Protein AF-R1H2W5-F1 (afdb_monomer_lite)

Sequence (170 aa):
MEVVPSLESYAGPNDKHTWLKWTMAALIAVLNGYAAVMMYASGEWVFALLDLLVVSVGLYVFMNKKTYAHRYIFPGVAGMVVFIIFPLAYTIGIAFTNYSGANLLSVEQARNYHLKKSYKVAGGEFDFTLLKGENNQYQLLLTQDGHHFVSPQLALMDNKARNLAVGQGT

pLDDT: mean 86.75, std 13.01, range [41.78, 98.12]

InterPro domains:
  IPR029345 Maltose transport system permease protein MalF, P2 domain [PF14785] (105-166)
  IPR035277 MalF, N-terminal [G3DSA:1.20.58.370] (12-100)
  IPR048464 MalF, N-terminal region, transmembrane helices [PF20872] (19-66)

Foldseek 3Di:
DDDDDDPVVVPPDPPPCVVVLVVVLVVLLVVLVVVLVVCVVVVNNLVSVLSNVLSVVVSVLVPDPVNVVVNVCSVVVNCCVVPPVSVVVVVVVCVPDPCDPVPPDDPVRVVVVVVPDDDDDVQNDWDWDWAQDPPQWIKIWTDTPRDIDIDDTDHDPPDPDDPDDDPDDD

Organism: NCBI:txid1268236

Secondary structure (DSSP, 8-state):
---PPPGGGG-----TTHHHHHHHHHHHHHHHHHHHHHHHHTT-HHHHHHHHHHHHHHHHHHH-STTTTHHHHHHHHHHHIIIIIHHHHHHHHHHTTT-STT--S-HHHHHHHHHT---PPTT---EEEEEE-STTEEEEEEEETTEEEEPPPEEPP-------------

Structure (mmCIF, N/CA/C/O backbone):
data_AF-R1H2W5-F1
#
_entry.id   AF-R1H2W5-F1
#
loop_
_atom_site.group_PDB
_atom_site.id
_atom_site.type_symbol
_atom_site.label_atom_id
_atom_site.label_alt_id
_atom_site.label_comp_id
_atom_site.label_asym_id
_atom_site.label_entity_id
_atom_site.label_seq_id
_atom_site.pdbx_PDB_ins_code
_atom_site.Cartn_x
_atom_site.Cartn_y
_atom_site.Cartn_z
_atom_site.occupancy
_atom_site.B_iso_or_equiv
_atom_site.auth_seq_id
_atom_site.auth_comp_id
_atom_site.auth_asym_id
_atom_site.auth_atom_id
_atom_site.pdbx_PDB_model_num
ATOM 1 N N . MET A 1 1 ? 50.864 -12.514 -48.528 1.00 49.59 1 MET A N 1
ATOM 2 C CA . MET A 1 1 ? 50.357 -13.386 -47.450 1.00 49.59 1 MET A CA 1
ATOM 3 C C . MET A 1 1 ? 49.231 -12.631 -46.778 1.00 49.59 1 MET A C 1
ATOM 5 O O . MET A 1 1 ? 49.491 -11.602 -46.172 1.00 49.59 1 MET A O 1
ATOM 9 N N . GLU A 1 2 ? 47.993 -13.055 -47.006 1.00 58.88 2 GLU A N 1
ATOM 10 C CA . GLU A 1 2 ? 46.810 -12.472 -46.373 1.00 58.88 2 GLU A CA 1
ATOM 11 C C . GLU A 1 2 ? 46.756 -12.983 -44.930 1.00 58.88 2 GLU A C 1
ATOM 13 O O . GLU A 1 2 ? 46.740 -14.190 -44.689 1.00 58.88 2 GLU A O 1
ATOM 18 N N . VAL A 1 3 ? 46.863 -12.068 -43.969 1.00 68.75 3 VAL A N 1
ATOM 19 C CA . VAL A 1 3 ? 46.863 -12.403 -42.544 1.00 68.75 3 VAL A CA 1
ATOM 20 C C . VAL A 1 3 ? 45.418 -12.677 -42.148 1.00 68.75 3 VAL A C 1
ATOM 22 O O . VAL A 1 3 ? 44.639 -11.748 -41.956 1.00 68.75 3 VAL A O 1
ATOM 25 N N . VAL A 1 4 ? 45.050 -13.955 -42.070 1.00 68.44 4 VAL A N 1
ATOM 26 C CA . VAL A 1 4 ? 43.732 -14.384 -41.591 1.00 68.44 4 VAL A CA 1
ATOM 27 C C . VAL A 1 4 ? 43.654 -14.093 -40.085 1.00 68.44 4 VAL A C 1
ATOM 29 O O . VAL A 1 4 ? 44.465 -14.642 -39.334 1.00 68.44 4 VAL A O 1
ATOM 32 N N . PRO A 1 5 ? 42.734 -13.234 -39.610 1.00 67.06 5 PRO A N 1
ATOM 33 C CA . PRO A 1 5 ? 42.610 -12.948 -38.185 1.00 67.06 5 PRO A CA 1
ATOM 34 C C . PRO A 1 5 ? 42.148 -14.200 -37.424 1.00 67.06 5 PRO A C 1
ATOM 36 O O . PRO A 1 5 ? 41.210 -14.886 -37.833 1.00 67.06 5 PRO A O 1
ATOM 39 N N . SER A 1 6 ? 42.829 -14.511 -36.317 1.00 70.25 6 SER A N 1
ATOM 40 C CA . SER A 1 6 ? 42.514 -15.651 -35.455 1.00 70.25 6 SER A CA 1
ATOM 41 C C . SER A 1 6 ? 41.145 -15.476 -34.786 1.00 70.25 6 SER A C 1
ATOM 43 O O . SER A 1 6 ? 40.730 -14.368 -34.442 1.00 70.25 6 SER A O 1
ATOM 45 N N . LEU A 1 7 ? 40.440 -16.594 -34.577 1.00 62.75 7 LEU A N 1
ATOM 46 C CA . LEU A 1 7 ? 39.078 -16.643 -34.022 1.00 62.75 7 LEU A CA 1
ATOM 47 C C . LEU A 1 7 ? 38.944 -15.977 -32.638 1.00 62.75 7 LEU A C 1
ATOM 49 O O . LEU A 1 7 ? 37.849 -15.577 -32.247 1.00 62.75 7 LEU A O 1
ATOM 53 N N . GLU A 1 8 ? 40.055 -15.801 -31.922 1.00 59.25 8 GLU A N 1
ATOM 54 C CA . GLU A 1 8 ? 40.115 -15.083 -30.645 1.00 59.25 8 GLU A CA 1
ATOM 55 C C . GLU A 1 8 ? 39.789 -13.590 -30.784 1.00 59.25 8 GLU A C 1
ATOM 57 O O . GLU A 1 8 ? 39.253 -12.993 -29.852 1.00 59.25 8 GLU A O 1
ATOM 62 N N . SER A 1 9 ? 40.010 -12.993 -31.961 1.00 55.69 9 SER A N 1
ATOM 63 C CA . SER A 1 9 ? 39.659 -11.593 -32.228 1.00 55.69 9 SER A CA 1
ATOM 64 C C . SER A 1 9 ? 38.143 -11.339 -32.234 1.00 55.69 9 SER A C 1
ATOM 66 O O . SER A 1 9 ? 37.725 -10.182 -32.169 1.00 55.69 9 SER A O 1
ATOM 68 N N . TYR A 1 10 ? 37.316 -12.390 -32.305 1.00 58.22 10 TYR A N 1
ATOM 69 C CA . TYR A 1 10 ? 35.851 -12.302 -32.253 1.00 58.22 10 TYR A CA 1
ATOM 70 C C . TYR A 1 10 ? 35.275 -12.540 -30.850 1.00 58.22 10 TYR A C 1
ATOM 72 O O . TYR A 1 10 ? 34.057 -12.447 -30.665 1.00 58.22 10 TYR A O 1
ATOM 80 N N . ALA A 1 11 ? 36.113 -12.832 -29.850 1.00 59.25 11 ALA A N 1
ATOM 81 C CA . ALA A 1 11 ? 35.672 -12.925 -28.466 1.00 59.25 11 ALA A CA 1
ATOM 82 C C . ALA A 1 11 ? 35.354 -11.513 -27.948 1.00 59.25 11 ALA A C 1
ATOM 84 O O . ALA A 1 11 ? 36.223 -10.783 -27.472 1.00 59.25 11 ALA A O 1
ATOM 85 N N . GLY A 1 12 ? 34.087 -11.110 -28.093 1.00 61.34 12 GLY A N 1
ATOM 86 C CA . GLY A 1 12 ? 33.574 -9.852 -27.559 1.00 61.34 12 GLY A CA 1
ATOM 87 C C . GLY A 1 12 ? 33.921 -9.691 -26.070 1.00 61.34 12 GLY A C 1
ATOM 88 O O . GLY A 1 12 ? 34.024 -10.688 -25.351 1.00 61.34 12 GLY A O 1
ATOM 89 N N . PRO A 1 13 ? 34.120 -8.449 -25.596 1.00 62.19 13 PRO A N 1
ATOM 90 C CA . PRO A 1 13 ? 34.712 -8.172 -24.293 1.00 62.19 13 PRO A CA 1
ATOM 91 C C . PRO A 1 13 ? 33.984 -8.917 -23.169 1.00 62.19 13 PRO A C 1
ATOM 93 O O . PRO A 1 13 ? 32.763 -8.827 -23.026 1.00 62.19 13 PRO A O 1
ATOM 96 N N . ASN A 1 14 ? 34.754 -9.658 -22.368 1.00 61.59 14 ASN A N 1
ATOM 97 C CA . ASN A 1 14 ? 34.259 -10.369 -21.196 1.00 61.59 14 ASN A CA 1
ATOM 98 C C . ASN A 1 14 ? 33.865 -9.332 -20.130 1.00 61.59 14 ASN A C 1
ATOM 100 O O . ASN A 1 14 ? 34.707 -8.799 -19.403 1.00 61.59 14 ASN A O 1
ATOM 104 N N . ASP A 1 15 ? 32.582 -8.974 -20.125 1.00 65.69 15 ASP A N 1
ATOM 105 C CA . ASP A 1 15 ? 32.025 -7.834 -19.402 1.00 65.69 15 ASP A CA 1
ATOM 106 C C . ASP A 1 15 ? 31.946 -8.167 -17.898 1.00 65.69 15 ASP A C 1
ATOM 108 O O . ASP A 1 15 ? 30.901 -8.569 -17.372 1.00 65.69 15 ASP A O 1
ATOM 112 N N . LYS A 1 16 ? 33.085 -8.035 -17.196 1.00 66.38 16 LYS A N 1
ATOM 113 C CA . LYS A 1 16 ? 33.279 -8.364 -15.765 1.00 66.38 16 LYS A CA 1
ATOM 114 C C . LYS A 1 16 ? 32.245 -7.715 -14.835 1.00 66.38 16 LYS A C 1
ATOM 116 O O . LYS A 1 16 ? 32.046 -8.182 -13.721 1.00 66.38 16 LYS A O 1
ATOM 121 N N . HIS A 1 17 ? 31.544 -6.677 -15.285 1.00 77.69 17 HIS A N 1
ATOM 122 C CA . HIS A 1 17 ? 30.504 -5.972 -14.529 1.00 77.69 17 HIS A CA 1
ATOM 123 C C . HIS A 1 17 ? 29.106 -6.598 -14.637 1.00 77.69 17 HIS A C 1
ATOM 125 O O . HIS A 1 17 ? 28.155 -6.084 -14.048 1.00 77.69 17 HIS A O 1
ATOM 131 N N . THR A 1 18 ? 28.949 -7.704 -15.366 1.00 82.94 18 THR A N 1
ATOM 132 C CA . THR A 1 18 ? 27.653 -8.387 -15.503 1.00 82.94 18 THR A CA 1
ATOM 133 C C . THR A 1 18 ? 27.133 -8.893 -14.157 1.00 82.94 18 THR A C 1
ATOM 135 O O . THR A 1 18 ? 25.945 -8.749 -13.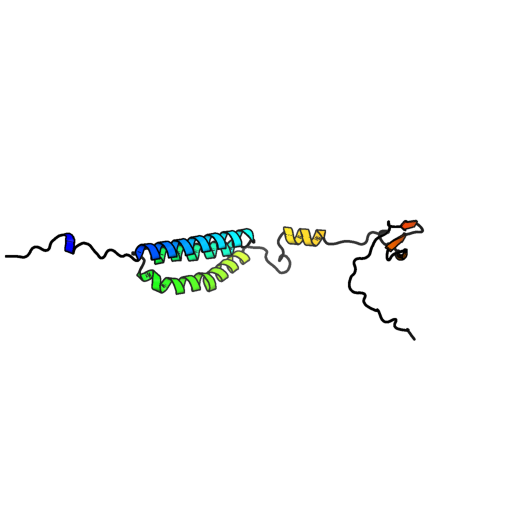885 1.00 82.94 18 THR A O 1
ATOM 138 N N . TRP A 1 19 ? 28.012 -9.381 -13.273 1.00 87.94 19 TRP A N 1
ATOM 139 C CA . TRP A 1 19 ? 27.615 -9.809 -11.926 1.00 87.94 19 TRP A CA 1
ATOM 140 C C . TRP A 1 19 ? 27.006 -8.649 -11.121 1.00 87.94 19 TRP A C 1
ATOM 142 O O . TRP A 1 19 ? 25.967 -8.823 -10.500 1.00 87.94 19 TRP A O 1
ATOM 152 N N . LEU A 1 20 ? 27.587 -7.444 -11.208 1.00 91.12 20 LEU A N 1
ATOM 153 C CA . LEU A 1 20 ? 27.101 -6.261 -10.497 1.00 91.12 20 LEU A CA 1
ATOM 154 C C . LEU A 1 20 ? 25.701 -5.856 -10.974 1.00 91.12 20 LEU A C 1
ATOM 156 O O . LEU A 1 20 ? 24.853 -5.514 -10.155 1.00 91.12 20 LEU A O 1
ATOM 160 N N . LYS A 1 21 ? 25.443 -5.942 -12.288 1.00 88.44 21 LYS A N 1
ATOM 161 C CA . LYS A 1 21 ? 24.116 -5.680 -12.875 1.00 88.44 21 LYS A CA 1
ATOM 162 C C . LYS A 1 21 ? 23.063 -6.636 -12.298 1.00 88.44 21 LYS A C 1
ATOM 164 O O . LYS A 1 21 ? 22.004 -6.183 -11.874 1.00 88.44 21 LYS A O 1
ATOM 169 N N . TRP A 1 22 ? 23.372 -7.934 -12.233 1.00 92.12 22 TRP A N 1
ATOM 170 C CA . TRP A 1 22 ? 22.465 -8.948 -11.683 1.00 92.12 22 TRP A CA 1
ATOM 171 C C . TRP A 1 22 ? 22.280 -8.825 -10.171 1.00 92.12 22 TRP A C 1
ATOM 173 O O . TRP A 1 22 ? 21.150 -8.920 -9.704 1.00 92.12 22 TRP A O 1
ATOM 183 N N . THR A 1 23 ? 23.344 -8.546 -9.415 1.00 94.25 23 THR A N 1
ATOM 184 C CA . THR A 1 23 ? 23.255 -8.298 -7.968 1.00 94.25 23 THR A CA 1
ATOM 185 C C . THR A 1 23 ? 22.379 -7.084 -7.673 1.00 94.25 23 THR A C 1
ATOM 187 O O . THR A 1 23 ? 21.515 -7.150 -6.803 1.00 94.25 23 THR A O 1
ATOM 190 N N . MET A 1 24 ? 22.545 -5.992 -8.426 1.00 94.62 24 MET A N 1
ATOM 191 C CA . MET A 1 24 ? 21.713 -4.796 -8.284 1.00 94.62 24 MET A CA 1
ATOM 192 C C . MET A 1 24 ? 20.243 -5.096 -8.605 1.00 94.62 24 MET A C 1
ATOM 194 O O . MET A 1 24 ? 19.356 -4.717 -7.847 1.00 94.62 24 MET A O 1
ATOM 198 N N . ALA A 1 25 ? 19.976 -5.814 -9.700 1.00 94.75 25 ALA A N 1
ATOM 199 C CA . ALA A 1 25 ? 18.618 -6.201 -10.076 1.00 94.75 25 ALA A CA 1
ATOM 200 C C . ALA A 1 25 ? 17.965 -7.117 -9.028 1.00 94.75 25 ALA A C 1
ATOM 202 O O . ALA A 1 25 ? 16.808 -6.906 -8.673 1.00 94.75 25 ALA A O 1
ATOM 203 N N . ALA A 1 26 ? 18.711 -8.090 -8.496 1.00 96.00 26 ALA A N 1
ATOM 204 C CA . ALA A 1 26 ? 18.243 -8.977 -7.437 1.00 96.00 26 ALA A CA 1
ATOM 205 C C . ALA A 1 26 ? 17.935 -8.204 -6.149 1.00 96.00 26 ALA A C 1
ATOM 207 O O . ALA A 1 26 ? 16.888 -8.423 -5.546 1.00 96.00 26 ALA A O 1
ATOM 208 N N . LEU A 1 27 ? 18.798 -7.259 -5.759 1.00 97.56 27 LEU A N 1
ATOM 209 C CA . LEU A 1 27 ? 18.565 -6.403 -4.598 1.00 97.56 27 LEU A CA 1
ATOM 210 C C . LEU A 1 27 ? 17.281 -5.579 -4.762 1.00 97.56 27 LEU A C 1
ATOM 212 O O . LEU A 1 27 ? 16.447 -5.572 -3.862 1.00 97.56 27 LEU A O 1
ATOM 216 N N . ILE A 1 28 ? 17.093 -4.936 -5.919 1.00 97.31 28 ILE A N 1
ATOM 217 C CA . ILE A 1 28 ? 15.877 -4.165 -6.218 1.00 97.31 28 ILE A CA 1
ATOM 218 C C . ILE A 1 28 ? 14.640 -5.069 -6.170 1.00 97.31 28 ILE A C 1
ATOM 220 O O . ILE A 1 28 ? 13.645 -4.695 -5.556 1.00 97.31 28 ILE A O 1
ATOM 224 N N . ALA A 1 29 ? 14.701 -6.262 -6.765 1.00 97.19 29 ALA A N 1
ATOM 225 C CA . ALA A 1 29 ? 13.586 -7.206 -6.768 1.00 97.19 29 ALA A CA 1
ATOM 226 C C . ALA A 1 29 ? 13.223 -7.692 -5.356 1.00 97.19 29 ALA A C 1
ATOM 228 O O . ALA A 1 29 ? 12.044 -7.760 -5.019 1.00 97.19 29 ALA A O 1
ATOM 229 N N . VAL A 1 30 ? 14.217 -7.994 -4.514 1.00 98.12 30 VAL A N 1
ATOM 230 C CA . VAL A 1 30 ? 13.993 -8.419 -3.123 1.00 98.12 30 VAL A CA 1
ATOM 231 C C . VAL A 1 30 ? 13.397 -7.284 -2.296 1.00 98.12 30 VAL A C 1
ATOM 233 O O . VAL A 1 30 ? 12.418 -7.503 -1.585 1.00 98.12 30 VAL A O 1
ATOM 236 N N . LEU A 1 31 ? 13.948 -6.072 -2.405 1.00 97.94 31 LEU A N 1
ATOM 237 C CA . LEU A 1 31 ? 13.428 -4.904 -1.690 1.00 97.94 31 LEU A CA 1
ATOM 238 C C . LEU A 1 31 ? 11.999 -4.573 -2.126 1.00 97.94 31 LEU A C 1
ATOM 240 O O . LEU A 1 31 ? 11.147 -4.329 -1.276 1.00 97.94 31 LEU A O 1
ATOM 244 N N . ASN A 1 32 ? 11.726 -4.614 -3.431 1.00 97.88 32 ASN A N 1
ATOM 245 C CA . ASN A 1 32 ? 10.393 -4.379 -3.967 1.00 97.88 32 ASN A CA 1
ATOM 246 C C . ASN A 1 32 ? 9.402 -5.470 -3.544 1.00 97.88 32 ASN A C 1
ATOM 248 O O . ASN A 1 32 ? 8.315 -5.155 -3.075 1.00 97.88 32 ASN A O 1
ATOM 252 N N . GLY A 1 33 ? 9.792 -6.744 -3.617 1.00 97.50 33 GLY A N 1
ATOM 253 C CA . GLY A 1 33 ? 8.958 -7.852 -3.155 1.00 97.50 33 GLY A CA 1
ATOM 254 C C . GLY A 1 33 ? 8.635 -7.752 -1.662 1.00 97.50 33 GLY A C 1
ATOM 255 O O . GLY A 1 33 ? 7.487 -7.939 -1.267 1.00 97.50 33 GLY A O 1
ATOM 256 N N . TYR A 1 34 ? 9.619 -7.392 -0.834 1.00 98.06 34 TYR A N 1
ATOM 257 C CA . TYR A 1 34 ? 9.401 -7.146 0.592 1.00 98.06 34 TYR A CA 1
ATOM 258 C C . TYR A 1 34 ? 8.443 -5.969 0.833 1.00 98.06 34 TYR A C 1
ATOM 260 O O . TYR A 1 34 ? 7.502 -6.100 1.618 1.00 98.06 34 TYR A O 1
ATOM 268 N N . ALA A 1 35 ? 8.643 -4.847 0.134 1.00 97.38 35 ALA A N 1
ATOM 269 C CA . ALA A 1 35 ? 7.758 -3.688 0.218 1.00 97.38 35 ALA A CA 1
ATOM 270 C C . ALA A 1 35 ? 6.321 -4.049 -0.193 1.00 97.38 35 ALA A C 1
ATOM 272 O O . ALA A 1 35 ? 5.389 -3.774 0.559 1.00 97.38 35 ALA A O 1
ATOM 273 N N . ALA A 1 36 ? 6.139 -4.757 -1.310 1.00 97.12 36 ALA A N 1
ATOM 274 C CA . ALA A 1 36 ? 4.832 -5.201 -1.786 1.00 97.12 36 ALA A CA 1
ATOM 275 C C . ALA A 1 36 ? 4.115 -6.104 -0.764 1.00 97.12 36 ALA A C 1
ATOM 277 O O . ALA A 1 36 ? 2.920 -5.927 -0.517 1.00 97.12 36 ALA A O 1
ATOM 278 N N . VAL A 1 37 ? 4.836 -7.028 -0.114 1.00 97.19 37 VAL A N 1
ATOM 279 C CA . VAL A 1 37 ? 4.277 -7.869 0.961 1.00 97.19 37 VAL A CA 1
ATOM 280 C C . VAL A 1 37 ? 3.862 -7.026 2.168 1.00 97.19 37 VAL A C 1
ATOM 282 O O . VAL A 1 37 ? 2.774 -7.231 2.707 1.00 97.19 37 VAL A O 1
ATOM 285 N N . MET A 1 38 ? 4.683 -6.057 2.581 1.00 97.88 38 MET A N 1
ATOM 286 C CA . MET A 1 38 ? 4.360 -5.163 3.699 1.00 97.88 38 MET A CA 1
ATOM 287 C C . MET A 1 38 ? 3.139 -4.278 3.393 1.00 97.88 38 MET A C 1
ATOM 289 O O . MET A 1 38 ? 2.263 -4.121 4.247 1.00 97.88 38 MET A O 1
ATOM 293 N N . MET A 1 39 ? 3.036 -3.748 2.172 1.00 97.31 39 MET A N 1
ATOM 294 C CA . MET A 1 39 ? 1.884 -2.957 1.720 1.00 97.31 39 MET A CA 1
ATOM 295 C C . MET A 1 39 ? 0.608 -3.804 1.684 1.00 97.31 39 MET A C 1
ATOM 297 O O . MET A 1 39 ? -0.432 -3.383 2.193 1.00 97.31 39 MET A O 1
ATOM 301 N N . TYR A 1 40 ? 0.693 -5.033 1.164 1.00 96.81 40 TYR A N 1
ATOM 302 C CA . TYR A 1 40 ? -0.429 -5.970 1.170 1.00 96.81 40 TYR A CA 1
ATOM 303 C C . TYR A 1 40 ? -0.885 -6.311 2.596 1.00 96.81 40 TYR A C 1
ATOM 305 O O . TYR A 1 40 ? -2.079 -6.257 2.888 1.00 96.81 40 TYR A O 1
ATOM 313 N N . ALA A 1 41 ? 0.056 -6.582 3.507 1.00 96.12 41 ALA A N 1
ATOM 314 C CA . ALA A 1 41 ? -0.238 -6.865 4.913 1.00 96.12 41 ALA A CA 1
ATOM 315 C C . ALA A 1 41 ? -0.881 -5.675 5.648 1.00 96.12 41 ALA A C 1
ATOM 317 O O . ALA A 1 41 ? -1.657 -5.874 6.581 1.00 96.12 41 ALA A O 1
ATOM 318 N N . SER A 1 42 ? -0.593 -4.448 5.209 1.00 94.25 42 SER A N 1
ATOM 319 C CA . SER A 1 42 ? -1.187 -3.215 5.747 1.00 94.25 42 SER A CA 1
ATOM 320 C C . SER A 1 42 ? -2.595 -2.937 5.196 1.00 94.25 42 SER A C 1
ATOM 322 O O . SER A 1 42 ? -3.257 -2.004 5.643 1.00 94.25 42 SER A O 1
ATOM 324 N N . GLY A 1 43 ? -3.074 -3.746 4.241 1.00 92.38 43 GLY A N 1
ATOM 325 C CA . GLY A 1 43 ? -4.376 -3.599 3.583 1.00 92.38 43 GLY A CA 1
ATOM 326 C C . GLY A 1 43 ? -4.359 -2.718 2.327 1.00 92.38 43 GLY A C 1
ATOM 327 O O . GLY A 1 43 ? -5.388 -2.577 1.664 1.00 92.38 43 GLY A O 1
ATOM 328 N N . GLU A 1 44 ? -3.204 -2.175 1.939 1.00 94.25 44 GLU A N 1
ATOM 329 C CA . GLU A 1 44 ? -3.035 -1.281 0.784 1.00 94.25 44 GLU A CA 1
ATOM 330 C C . GLU A 1 44 ? -2.756 -2.056 -0.518 1.00 94.25 44 GLU A C 1
ATOM 332 O O . GLU A 1 44 ? -1.801 -1.790 -1.251 1.00 94.25 44 GLU A O 1
ATOM 337 N N . TRP A 1 45 ? -3.601 -3.041 -0.833 1.00 94.12 45 TRP A N 1
ATOM 338 C CA . TRP A 1 45 ? -3.369 -3.971 -1.949 1.00 94.12 45 TRP A CA 1
ATOM 339 C C . TRP A 1 45 ? -3.295 -3.291 -3.328 1.00 94.12 45 TRP A C 1
ATOM 341 O O . TRP A 1 45 ? -2.564 -3.752 -4.203 1.00 94.12 45 TRP A O 1
ATOM 351 N N . VAL A 1 46 ? -4.019 -2.184 -3.523 1.00 94.38 46 VAL A N 1
ATOM 352 C CA . VAL A 1 46 ? -4.014 -1.414 -4.778 1.00 94.38 46 VAL A CA 1
ATOM 353 C C . VAL A 1 46 ? -2.641 -0.783 -5.025 1.00 94.38 46 VAL A C 1
ATOM 355 O O . VAL A 1 46 ? -2.096 -0.893 -6.122 1.00 94.38 46 VAL A O 1
ATOM 358 N N . PHE A 1 47 ? -2.063 -0.155 -3.998 1.00 94.88 47 PHE A N 1
ATOM 359 C CA . PHE A 1 47 ? -0.735 0.448 -4.088 1.00 94.88 47 PHE A CA 1
ATOM 360 C C . PHE A 1 47 ? 0.358 -0.617 -4.188 1.00 94.88 47 PHE A C 1
ATOM 362 O O . PHE A 1 47 ? 1.283 -0.448 -4.978 1.00 94.88 47 PHE A O 1
ATOM 369 N N . ALA A 1 48 ? 0.210 -1.740 -3.474 1.00 96.88 48 ALA A N 1
ATOM 370 C CA . ALA A 1 48 ? 1.112 -2.884 -3.601 1.00 96.88 48 ALA A CA 1
ATOM 371 C C . ALA A 1 48 ? 1.169 -3.406 -5.049 1.00 96.88 48 ALA A C 1
ATOM 373 O O . ALA A 1 48 ? 2.246 -3.677 -5.575 1.00 96.88 48 ALA A O 1
ATOM 374 N N . LEU A 1 49 ? 0.015 -3.512 -5.718 1.00 96.62 49 LEU A N 1
ATOM 375 C CA . LEU A 1 49 ? -0.064 -3.974 -7.104 1.00 96.62 49 LEU A CA 1
ATOM 376 C C . LEU A 1 49 ? 0.520 -2.957 -8.094 1.00 96.62 49 LEU A C 1
ATOM 378 O O . LEU A 1 49 ? 1.207 -3.355 -9.035 1.00 96.62 49 LEU A O 1
ATOM 382 N N . LEU A 1 50 ? 0.271 -1.662 -7.884 1.00 97.06 50 LEU A N 1
ATOM 383 C CA . LEU A 1 50 ? 0.849 -0.593 -8.702 1.00 97.06 50 LEU A CA 1
ATOM 384 C C . LEU A 1 50 ? 2.381 -0.598 -8.626 1.00 97.06 50 LEU A C 1
ATOM 386 O O . LEU A 1 50 ? 3.043 -0.595 -9.664 1.00 97.06 50 LEU A O 1
ATOM 390 N N . ASP A 1 51 ? 2.929 -0.617 -7.411 1.00 97.19 51 ASP A N 1
ATOM 391 C CA . ASP A 1 51 ? 4.370 -0.631 -7.163 1.00 97.19 51 ASP A CA 1
ATOM 392 C C . ASP A 1 51 ? 5.028 -1.872 -7.783 1.00 97.19 51 ASP A C 1
ATOM 394 O O . ASP A 1 51 ? 5.951 -1.748 -8.595 1.00 97.19 51 ASP A O 1
ATOM 398 N N . LEU A 1 52 ? 4.470 -3.057 -7.508 1.00 97.38 52 LEU A N 1
ATOM 399 C CA . LEU A 1 52 ? 4.947 -4.318 -8.069 1.00 97.38 52 LEU A CA 1
ATOM 400 C C . LEU A 1 52 ? 4.956 -4.286 -9.602 1.00 97.38 52 LEU A C 1
ATOM 402 O O . LEU A 1 52 ? 5.931 -4.714 -10.223 1.00 97.38 52 LEU A O 1
ATOM 406 N N . LEU A 1 53 ? 3.895 -3.766 -10.228 1.00 97.50 53 LEU A N 1
ATOM 407 C CA . LEU A 1 53 ? 3.798 -3.644 -11.683 1.00 97.50 53 LEU A CA 1
ATOM 408 C C . LEU A 1 53 ? 4.873 -2.702 -12.229 1.00 97.50 53 LEU A C 1
ATOM 410 O O . LEU A 1 53 ? 5.619 -3.086 -13.134 1.00 97.50 53 LEU A O 1
ATOM 414 N N . VAL A 1 54 ? 4.970 -1.482 -11.695 1.00 97.62 54 VAL A N 1
ATOM 415 C CA . VAL A 1 54 ? 5.899 -0.459 -12.195 1.00 97.62 54 VAL A CA 1
ATOM 416 C C . VAL A 1 54 ? 7.342 -0.934 -12.055 1.00 97.62 54 VAL A C 1
ATOM 418 O O . VAL A 1 54 ? 8.106 -0.862 -13.023 1.00 97.62 54 VAL A O 1
ATOM 421 N N . VAL A 1 55 ? 7.718 -1.477 -10.897 1.00 97.38 55 VAL A N 1
ATOM 422 C CA . VAL A 1 55 ? 9.088 -1.943 -10.659 1.00 97.38 55 VAL A CA 1
ATOM 423 C C . VAL A 1 55 ? 9.404 -3.201 -11.465 1.00 97.38 55 VAL A C 1
ATOM 425 O O . VAL A 1 55 ? 10.494 -3.282 -12.034 1.00 97.38 55 VAL A O 1
ATOM 428 N N . SER A 1 56 ? 8.461 -4.135 -11.621 1.00 96.69 56 SER A N 1
ATOM 429 C CA . SER A 1 56 ? 8.661 -5.321 -12.470 1.00 96.69 56 SER A CA 1
ATOM 430 C C . SER A 1 56 ? 8.883 -4.946 -13.936 1.00 96.69 56 SER A C 1
ATOM 432 O O . SER A 1 56 ? 9.806 -5.456 -14.579 1.00 96.69 56 SER A O 1
ATOM 434 N N . VAL A 1 57 ? 8.089 -4.010 -14.468 1.00 96.50 57 VAL A N 1
ATOM 435 C CA . VAL A 1 57 ? 8.287 -3.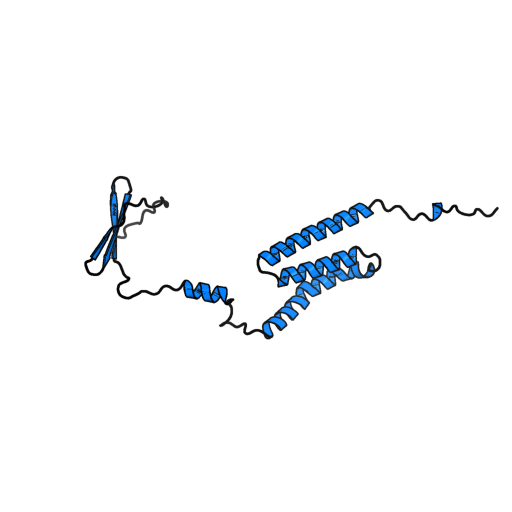483 -15.829 1.00 96.50 57 VAL A CA 1
ATOM 436 C C . VAL A 1 57 ? 9.621 -2.743 -15.927 1.00 96.50 57 VAL A C 1
ATOM 438 O O . VAL A 1 57 ? 10.340 -2.917 -16.912 1.00 96.50 57 VAL A O 1
ATOM 441 N N . GLY A 1 58 ? 9.998 -1.978 -14.900 1.00 95.88 58 GLY A N 1
ATOM 442 C CA . GLY A 1 58 ? 11.304 -1.327 -14.818 1.00 95.88 58 GLY A CA 1
ATOM 443 C C . GLY A 1 58 ? 12.450 -2.333 -14.907 1.00 95.88 58 GLY A C 1
ATOM 444 O O . GLY A 1 58 ? 13.283 -2.242 -15.810 1.00 95.88 58 GLY A O 1
ATOM 445 N N . LEU A 1 59 ? 12.463 -3.346 -14.040 1.00 95.69 59 LEU A N 1
ATOM 446 C CA . LEU A 1 59 ? 13.465 -4.414 -14.058 1.00 95.69 59 LEU A CA 1
ATOM 447 C C . LEU A 1 59 ? 13.545 -5.090 -15.431 1.00 95.69 59 LEU A C 1
ATOM 449 O O . LEU A 1 59 ? 14.646 -5.281 -15.953 1.00 95.69 59 LEU A O 1
ATOM 453 N N . TYR A 1 60 ? 12.404 -5.374 -16.061 1.00 94.44 60 TYR A N 1
ATOM 454 C CA . TYR A 1 60 ? 12.365 -5.929 -17.413 1.00 94.44 60 TYR A CA 1
ATOM 455 C C . TYR A 1 60 ? 13.004 -4.995 -18.457 1.00 94.44 60 TYR A C 1
ATOM 457 O O . TYR A 1 60 ? 13.875 -5.422 -19.223 1.00 94.44 60 TYR A O 1
ATOM 465 N N . VAL A 1 61 ? 12.628 -3.712 -18.471 1.00 94.19 61 VAL A N 1
ATOM 466 C CA . VAL A 1 61 ? 13.135 -2.707 -19.424 1.00 94.19 61 VAL A CA 1
ATOM 467 C C . VAL A 1 61 ? 14.640 -2.469 -19.257 1.00 94.19 61 VAL A C 1
ATOM 469 O O . VAL A 1 61 ? 15.364 -2.326 -20.254 1.00 94.19 61 VAL A O 1
ATOM 472 N N . PHE A 1 62 ? 15.130 -2.440 -18.019 1.00 91.31 62 PHE A N 1
ATOM 473 C CA . PHE A 1 62 ? 16.540 -2.194 -17.729 1.00 91.31 62 PHE A CA 1
ATOM 474 C C . PHE A 1 62 ? 17.417 -3.439 -17.910 1.00 91.31 62 PHE A C 1
ATOM 476 O O . PHE A 1 62 ? 18.571 -3.288 -18.321 1.00 91.31 62 PHE A O 1
ATOM 483 N N . MET A 1 63 ? 16.908 -4.655 -17.678 1.00 90.31 63 MET A N 1
ATOM 484 C CA . MET A 1 63 ? 17.695 -5.885 -17.865 1.00 90.31 63 MET A CA 1
ATOM 485 C C . MET A 1 63 ? 17.719 -6.378 -19.310 1.00 90.31 63 MET A C 1
ATOM 487 O O . MET A 1 63 ? 18.738 -6.906 -19.765 1.00 90.31 63 MET A O 1
ATOM 491 N N . ASN A 1 64 ? 16.644 -6.179 -20.072 1.00 88.50 64 ASN A N 1
ATOM 492 C CA . ASN A 1 64 ? 16.605 -6.636 -21.453 1.00 88.50 64 ASN A CA 1
ATOM 493 C C . ASN A 1 64 ? 17.428 -5.705 -22.370 1.00 88.50 64 ASN A C 1
ATOM 495 O O . ASN A 1 64 ? 17.350 -4.476 -22.304 1.00 88.50 64 ASN A O 1
ATOM 499 N N . LYS A 1 65 ? 18.253 -6.294 -23.246 1.00 84.06 65 LYS A N 1
ATOM 500 C CA . LYS A 1 65 ? 19.056 -5.549 -24.235 1.00 84.06 65 LYS A CA 1
ATOM 501 C C . LYS A 1 65 ? 18.186 -4.986 -25.365 1.00 84.06 65 LYS A C 1
ATOM 503 O O . LYS A 1 65 ? 18.505 -3.935 -25.909 1.00 84.06 65 LYS A O 1
ATOM 508 N N . LYS A 1 66 ? 17.068 -5.653 -25.690 1.00 86.50 66 LYS A N 1
ATOM 509 C CA . LYS A 1 66 ? 16.147 -5.252 -26.772 1.00 86.50 66 LYS A CA 1
ATOM 510 C C . LYS A 1 66 ? 15.348 -3.983 -26.448 1.00 86.50 66 LYS A C 1
ATOM 512 O O . LYS A 1 66 ? 14.840 -3.328 -27.348 1.00 86.50 66 LYS A O 1
ATOM 517 N N . THR A 1 67 ? 15.254 -3.614 -25.173 1.00 88.25 67 THR A N 1
ATOM 518 C CA . THR A 1 67 ? 14.472 -2.471 -24.678 1.00 88.25 67 THR A CA 1
ATOM 519 C C . THR A 1 67 ? 15.335 -1.239 -24.405 1.00 88.25 67 THR A C 1
ATOM 521 O O . THR A 1 67 ? 14.928 -0.369 -23.644 1.00 88.25 67 THR A O 1
ATOM 524 N N . TYR A 1 68 ? 16.516 -1.117 -25.024 1.00 86.44 68 TYR A N 1
ATOM 525 C CA . TYR A 1 68 ? 17.447 -0.018 -24.734 1.00 86.44 68 TYR A CA 1
ATOM 526 C C . TYR A 1 68 ? 16.820 1.375 -24.922 1.00 86.44 68 TYR A C 1
ATOM 528 O O . TYR A 1 68 ? 16.934 2.217 -24.037 1.00 86.44 68 TYR A O 1
ATOM 536 N N . ALA A 1 69 ? 16.070 1.588 -26.010 1.00 89.50 69 ALA A N 1
ATOM 537 C CA . ALA A 1 69 ? 15.335 2.837 -26.237 1.00 89.50 69 ALA A CA 1
ATOM 538 C C . ALA A 1 69 ? 14.307 3.135 -25.126 1.00 89.50 69 ALA A C 1
ATOM 540 O O . ALA A 1 69 ? 14.127 4.284 -24.729 1.00 89.50 69 ALA A O 1
ATOM 541 N N . HIS A 1 70 ? 13.684 2.093 -24.563 1.00 91.88 70 HIS A N 1
ATOM 542 C CA . HIS A 1 70 ? 12.655 2.240 -23.536 1.00 91.88 70 HIS A CA 1
ATOM 543 C C . HIS A 1 70 ? 13.218 2.742 -22.197 1.00 91.88 70 HIS A C 1
ATOM 545 O O . HIS A 1 70 ? 12.482 3.325 -21.409 1.00 91.88 70 HIS A O 1
ATOM 551 N N . ARG A 1 71 ? 14.524 2.589 -21.942 1.00 93.50 71 ARG A N 1
ATOM 552 C CA . ARG A 1 71 ? 15.170 3.033 -20.691 1.00 93.50 71 ARG A CA 1
ATOM 553 C C . ARG A 1 71 ? 15.128 4.549 -20.496 1.00 93.50 71 ARG A C 1
ATOM 555 O O . ARG A 1 71 ? 15.123 5.006 -19.360 1.00 93.50 71 ARG A O 1
ATOM 562 N N . TYR A 1 72 ? 15.077 5.310 -21.590 1.00 93.94 72 TYR A N 1
ATOM 563 C CA . TYR A 1 72 ? 15.033 6.774 -21.553 1.00 93.94 72 TYR A CA 1
ATOM 564 C C . TYR A 1 72 ? 13.615 7.315 -21.360 1.00 93.94 72 TYR A C 1
ATOM 566 O O . TYR A 1 72 ? 13.435 8.343 -20.717 1.00 93.94 72 TYR A O 1
ATOM 574 N N . ILE A 1 73 ? 12.604 6.613 -21.879 1.00 94.81 73 ILE A N 1
ATOM 575 C CA . ILE A 1 73 ? 11.196 7.012 -21.731 1.00 94.81 73 ILE A CA 1
ATOM 576 C C . ILE A 1 73 ? 10.571 6.467 -20.445 1.00 94.81 73 ILE A C 1
ATOM 578 O O . ILE A 1 73 ? 9.644 7.074 -19.913 1.00 94.81 73 ILE A O 1
ATOM 582 N N . PHE A 1 74 ? 11.075 5.337 -19.932 1.00 96.06 74 PHE A N 1
ATOM 583 C CA . PHE A 1 74 ? 10.479 4.630 -18.802 1.00 96.06 74 PHE A CA 1
ATOM 584 C C . PHE A 1 74 ? 10.294 5.511 -17.560 1.00 96.06 74 PHE A C 1
ATOM 586 O O . PHE A 1 74 ? 9.186 5.497 -17.036 1.00 96.06 74 PHE A O 1
ATOM 593 N N . PRO A 1 75 ? 11.274 6.319 -17.103 1.00 95.00 75 PRO A N 1
ATOM 594 C CA . PRO A 1 75 ? 11.068 7.171 -15.931 1.00 95.00 75 PRO A CA 1
ATOM 595 C C . PRO A 1 75 ? 9.892 8.146 -16.098 1.00 95.00 75 PRO A C 1
ATOM 597 O O . PRO A 1 75 ? 9.106 8.333 -15.172 1.00 95.00 75 PRO A O 1
ATOM 600 N N . GLY A 1 76 ? 9.727 8.717 -17.297 1.00 96.81 76 GLY A N 1
ATOM 601 C CA . GLY A 1 76 ? 8.606 9.605 -17.609 1.00 96.81 76 GLY A CA 1
ATOM 602 C C . GLY A 1 76 ? 7.270 8.865 -17.632 1.00 96.81 76 GLY A C 1
ATOM 603 O O . GLY A 1 76 ? 6.308 9.309 -17.011 1.00 96.81 76 GLY A O 1
ATOM 604 N N . VAL A 1 77 ? 7.222 7.703 -18.289 1.00 96.69 77 VAL A N 1
ATOM 605 C CA . VAL A 1 77 ? 6.010 6.871 -18.357 1.00 96.69 77 VAL A CA 1
ATOM 606 C C . VAL A 1 77 ? 5.618 6.348 -16.975 1.00 96.69 77 VAL A C 1
ATOM 608 O O . VAL A 1 77 ? 4.447 6.411 -16.624 1.00 96.69 77 VAL A O 1
ATOM 611 N N . ALA A 1 78 ? 6.573 5.888 -16.165 1.00 97.25 78 ALA A N 1
ATOM 612 C CA . ALA A 1 78 ? 6.327 5.450 -14.794 1.00 97.25 78 ALA A CA 1
ATOM 613 C C . ALA A 1 78 ? 5.732 6.588 -13.952 1.00 97.25 78 ALA A C 1
ATOM 615 O O . ALA A 1 78 ? 4.723 6.386 -13.279 1.00 97.25 78 ALA A O 1
ATOM 616 N N . GLY A 1 79 ? 6.283 7.803 -14.061 1.00 97.44 79 GLY A N 1
ATOM 617 C CA . GLY A 1 79 ? 5.712 8.989 -13.422 1.00 97.44 79 GLY A CA 1
ATOM 618 C C . GLY A 1 79 ? 4.283 9.279 -13.890 1.00 97.44 79 GLY A C 1
ATOM 619 O O . GLY A 1 79 ? 3.396 9.485 -13.064 1.00 97.44 79 GLY A O 1
ATOM 620 N N . MET A 1 80 ? 4.021 9.231 -15.199 1.00 98.00 80 MET A N 1
ATOM 621 C CA . MET A 1 80 ? 2.665 9.407 -15.734 1.00 98.00 80 MET A CA 1
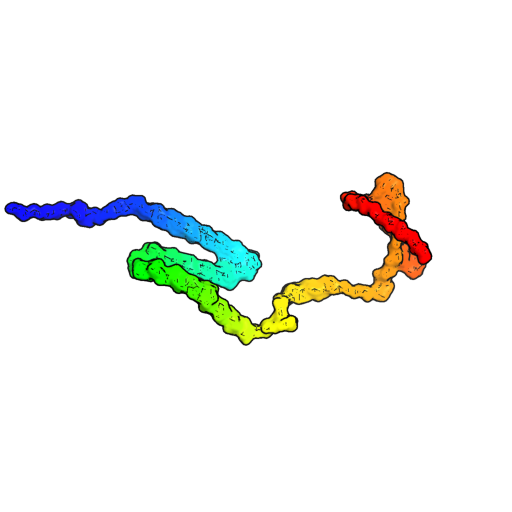ATOM 622 C C . MET A 1 80 ? 1.699 8.327 -15.231 1.00 98.00 80 MET A C 1
ATOM 624 O O . MET A 1 80 ? 0.565 8.640 -14.872 1.00 98.00 80 MET A O 1
ATOM 628 N N . VAL A 1 81 ? 2.135 7.068 -15.166 1.00 97.62 81 VAL A N 1
ATOM 629 C CA . VAL A 1 81 ? 1.317 5.965 -14.650 1.00 97.62 81 VAL A CA 1
ATOM 630 C C . VAL A 1 81 ? 0.950 6.210 -13.190 1.00 97.62 81 VAL A C 1
ATOM 632 O O . VAL A 1 81 ? -0.228 6.152 -12.855 1.00 97.62 81 VAL A O 1
ATOM 635 N N . VAL A 1 82 ? 1.926 6.542 -12.343 1.00 97.38 82 VAL A N 1
ATOM 636 C CA . VAL A 1 82 ? 1.724 6.711 -10.895 1.00 97.38 82 VAL A CA 1
ATOM 637 C C . VAL A 1 82 ? 0.926 7.972 -10.557 1.00 97.38 82 VAL A C 1
ATOM 639 O O . VAL A 1 82 ? 0.061 7.927 -9.687 1.00 97.38 82 VAL A O 1
ATOM 642 N N . PHE A 1 83 ? 1.182 9.093 -11.237 1.00 97.19 83 PHE A N 1
ATOM 643 C CA . PHE A 1 83 ? 0.621 10.392 -10.846 1.00 97.19 83 PHE A CA 1
ATOM 644 C C . PHE A 1 83 ? -0.569 10.860 -11.683 1.00 97.19 83 PHE A C 1
ATOM 646 O O . PHE A 1 83 ? -1.291 11.750 -11.243 1.00 97.19 83 PHE A O 1
ATOM 653 N N . ILE A 1 84 ? -0.792 10.296 -12.872 1.00 97.25 84 ILE A N 1
ATOM 654 C CA . ILE A 1 84 ? -1.882 10.727 -13.762 1.00 97.25 84 ILE A CA 1
ATOM 655 C C . ILE A 1 84 ? -2.848 9.574 -14.017 1.00 97.25 84 ILE A C 1
ATOM 657 O O . ILE A 1 84 ? -4.032 9.674 -13.694 1.00 97.25 84 ILE A O 1
ATOM 661 N N . ILE A 1 85 ? -2.352 8.469 -14.577 1.00 97.44 85 ILE A N 1
ATOM 662 C CA . ILE A 1 85 ? -3.212 7.359 -15.005 1.00 97.44 85 ILE A CA 1
ATOM 663 C C . ILE A 1 85 ? -3.825 6.663 -13.791 1.00 97.44 85 ILE A C 1
ATOM 665 O O . ILE A 1 85 ? -5.022 6.386 -13.790 1.00 97.44 85 ILE A O 1
ATOM 669 N N . PHE A 1 86 ? -3.033 6.414 -12.747 1.00 96.94 86 PHE A N 1
ATOM 670 C CA . PHE A 1 86 ? -3.502 5.737 -11.546 1.00 96.94 86 PHE A CA 1
ATOM 671 C C . PHE A 1 86 ? -4.606 6.523 -10.814 1.00 96.94 86 PHE A C 1
ATOM 673 O O . PHE A 1 86 ? -5.679 5.948 -10.625 1.00 96.94 86 PHE A O 1
ATOM 680 N N . PRO A 1 87 ? -4.448 7.822 -10.476 1.00 96.19 87 PRO A N 1
ATOM 681 C CA . PRO A 1 87 ? -5.528 8.588 -9.853 1.00 96.19 87 PRO A CA 1
ATOM 682 C C . PRO A 1 87 ? -6.789 8.669 -10.721 1.00 96.19 87 PRO A C 1
ATOM 684 O O . PRO A 1 87 ? -7.904 8.578 -10.202 1.00 96.19 87 PRO A O 1
ATOM 687 N N . LEU A 1 88 ? -6.632 8.787 -12.045 1.00 97.81 88 LEU A N 1
ATOM 688 C CA . LEU A 1 88 ? -7.760 8.810 -12.975 1.00 97.81 88 LEU A CA 1
ATOM 689 C C . LEU A 1 88 ? -8.526 7.478 -12.962 1.00 97.81 88 LEU A C 1
ATOM 691 O O . LEU A 1 88 ? -9.744 7.468 -12.788 1.00 97.81 88 LEU A O 1
ATOM 695 N N . ALA A 1 89 ? -7.820 6.354 -13.094 1.00 96.38 89 ALA A N 1
ATOM 696 C CA . ALA A 1 89 ? -8.417 5.021 -13.056 1.00 96.38 89 ALA A CA 1
ATOM 697 C C . ALA A 1 89 ? -9.065 4.722 -11.696 1.00 96.38 89 ALA A C 1
ATOM 699 O O . ALA A 1 89 ? -10.162 4.167 -11.644 1.00 96.38 89 ALA A O 1
ATOM 700 N N . TYR A 1 90 ? -8.427 5.139 -10.600 1.00 94.44 90 TYR A N 1
ATOM 701 C CA . TYR A 1 90 ? -8.974 5.000 -9.254 1.00 94.44 90 TYR A CA 1
ATOM 702 C C . TYR A 1 90 ? -10.270 5.801 -9.082 1.00 94.44 90 TYR A C 1
ATOM 704 O O . TYR A 1 90 ? -11.242 5.288 -8.533 1.00 94.44 90 TYR A O 1
ATOM 712 N N . THR A 1 91 ? -10.329 7.019 -9.628 1.00 95.19 91 THR A N 1
ATOM 713 C CA . THR A 1 91 ? -11.546 7.847 -9.627 1.00 95.19 91 THR A CA 1
ATOM 714 C C . THR A 1 91 ? -12.682 7.175 -10.395 1.00 95.19 91 THR A C 1
ATOM 716 O O . THR A 1 91 ? -13.810 7.122 -9.909 1.00 95.19 91 THR A O 1
ATOM 719 N N . ILE A 1 92 ? -12.383 6.610 -11.569 1.00 96.31 92 ILE A N 1
ATOM 720 C CA . ILE A 1 92 ? -13.353 5.828 -12.345 1.00 96.31 92 ILE A CA 1
ATOM 721 C C . ILE A 1 92 ? -13.828 4.615 -11.532 1.00 96.31 92 ILE A C 1
ATOM 723 O O . ILE A 1 92 ? -15.023 4.348 -11.484 1.00 96.31 92 ILE A O 1
ATOM 727 N N . GLY A 1 93 ? -12.919 3.915 -10.847 1.00 93.81 93 GLY A N 1
ATOM 728 C CA . GLY A 1 93 ? -13.258 2.805 -9.954 1.00 93.81 93 GLY A CA 1
ATOM 729 C C . GLY A 1 93 ? -14.211 3.221 -8.832 1.00 93.81 93 GLY A C 1
ATOM 730 O O . GLY A 1 93 ? -15.235 2.571 -8.632 1.00 93.81 93 GLY A O 1
ATOM 731 N N . ILE A 1 94 ? -13.928 4.340 -8.157 1.00 93.44 94 ILE A N 1
ATOM 732 C CA . ILE A 1 94 ? -14.809 4.912 -7.127 1.00 93.44 94 ILE A CA 1
ATOM 733 C C . ILE A 1 94 ? -16.187 5.252 -7.703 1.00 93.44 94 ILE A C 1
ATOM 735 O O . ILE A 1 94 ? -17.185 5.016 -7.025 1.00 93.44 94 ILE A O 1
ATOM 739 N N . ALA A 1 95 ? -16.269 5.747 -8.940 1.00 95.38 95 ALA A N 1
ATOM 740 C CA . ALA A 1 95 ? -17.540 6.105 -9.574 1.00 95.38 95 ALA A CA 1
ATOM 741 C C . ALA A 1 95 ? -18.504 4.912 -9.739 1.00 95.38 95 ALA A C 1
ATOM 743 O O . ALA A 1 95 ? -19.713 5.115 -9.829 1.00 95.38 95 ALA A O 1
ATOM 744 N N . PHE A 1 96 ? -17.996 3.675 -9.733 1.00 96.62 96 PHE A N 1
ATOM 745 C CA . PHE A 1 96 ? -18.815 2.456 -9.724 1.00 96.62 96 PHE A CA 1
ATOM 746 C C . PHE A 1 96 ? -19.219 1.982 -8.318 1.00 96.62 96 PHE A C 1
ATOM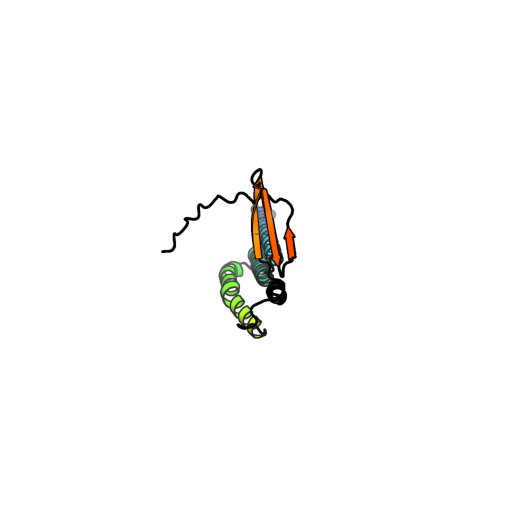 748 O O . PHE A 1 96 ? -19.919 0.978 -8.183 1.00 96.62 96 PHE A O 1
ATOM 755 N N . THR A 1 97 ? -18.794 2.675 -7.263 1.00 93.00 97 THR A N 1
ATOM 756 C CA . THR A 1 97 ? -19.102 2.336 -5.867 1.00 93.00 97 THR A CA 1
ATOM 757 C C . THR A 1 97 ? -20.082 3.335 -5.255 1.00 93.00 97 THR A C 1
ATOM 759 O O . THR A 1 97 ? -20.184 4.476 -5.695 1.00 93.00 97 THR A O 1
ATOM 762 N N . ASN A 1 98 ? -20.777 2.946 -4.181 1.00 94.12 98 ASN A N 1
ATOM 763 C CA . ASN A 1 98 ? -21.619 3.862 -3.399 1.00 94.12 98 ASN A CA 1
ATOM 764 C C . ASN A 1 98 ? -20.798 4.661 -2.363 1.00 94.12 98 ASN A C 1
ATOM 766 O O . ASN A 1 98 ? -21.203 4.781 -1.204 1.00 94.12 98 ASN A O 1
ATOM 770 N N . TYR A 1 99 ? -19.620 5.154 -2.752 1.00 92.62 99 TYR A N 1
ATOM 771 C CA . TYR A 1 99 ? -18.761 5.959 -1.888 1.00 92.62 99 TYR A CA 1
ATOM 772 C C . TYR A 1 99 ? -19.278 7.400 -1.844 1.00 92.62 99 TYR A C 1
ATOM 774 O O . TYR A 1 99 ? -19.238 8.133 -2.830 1.00 92.62 99 TYR A O 1
ATOM 782 N N . SER A 1 100 ? -19.809 7.800 -0.692 1.00 91.50 100 SER A N 1
ATOM 783 C CA . SER A 1 100 ? -20.390 9.126 -0.459 1.00 91.50 100 SER A CA 1
ATOM 784 C C . SER A 1 100 ? -20.162 9.552 0.989 1.00 91.50 100 SER A C 1
ATOM 786 O O . SER A 1 100 ? -19.703 8.752 1.801 1.00 91.50 100 SER A O 1
ATOM 788 N N . GLY A 1 101 ? -20.539 10.782 1.353 1.00 90.62 101 GLY A N 1
ATOM 789 C CA . GLY A 1 101 ? -20.442 11.257 2.740 1.00 90.62 101 GLY A CA 1
ATOM 790 C C . GLY A 1 101 ? -21.180 10.378 3.764 1.00 90.62 101 GLY A C 1
ATOM 791 O O . GLY A 1 101 ? -20.778 10.335 4.922 1.00 90.62 101 GLY A O 1
ATOM 792 N N . ALA A 1 102 ? -22.210 9.633 3.343 1.00 91.62 102 ALA A N 1
ATOM 793 C CA . ALA A 1 102 ? -22.909 8.668 4.196 1.00 91.62 102 ALA A CA 1
ATOM 794 C C . ALA A 1 102 ? -22.181 7.311 4.311 1.00 91.62 102 ALA A C 1
ATOM 796 O O . ALA A 1 102 ? -22.359 6.607 5.301 1.00 91.62 102 ALA A O 1
ATOM 797 N N . ASN A 1 103 ? -21.344 6.955 3.330 1.00 92.69 103 ASN A N 1
ATOM 798 C CA . ASN A 1 103 ? -20.713 5.640 3.177 1.00 92.69 103 ASN A CA 1
ATOM 799 C C . ASN A 1 103 ? -19.187 5.765 3.037 1.00 92.69 103 ASN A C 1
ATOM 801 O O . ASN A 1 103 ? -18.599 5.341 2.042 1.00 92.69 103 ASN A O 1
ATOM 805 N N . LEU A 1 104 ? -18.547 6.387 4.027 1.00 93.00 104 LEU A N 1
ATOM 806 C CA . LEU A 1 104 ? -17.089 6.567 4.050 1.00 93.00 104 LEU A CA 1
ATOM 807 C C . LEU A 1 104 ? -16.345 5.387 4.687 1.00 93.00 104 LEU A C 1
ATOM 809 O O . LEU A 1 104 ? -15.168 5.176 4.406 1.00 93.00 104 LEU A O 1
ATOM 813 N N . LEU A 1 105 ? -17.018 4.660 5.581 1.00 92.69 105 LEU A N 1
ATOM 814 C CA . LEU A 1 105 ? -16.434 3.590 6.386 1.00 92.69 105 LEU A CA 1
ATOM 815 C C . LEU A 1 105 ? -16.581 2.245 5.679 1.00 92.69 105 LEU A C 1
ATOM 817 O O . LEU A 1 105 ? -17.608 1.968 5.056 1.00 92.69 105 LEU A O 1
ATOM 821 N N . SER A 1 106 ? -15.592 1.370 5.861 1.00 91.31 106 SER A N 1
ATOM 822 C CA . SER A 1 106 ? -15.783 -0.046 5.559 1.00 91.31 106 SER A CA 1
ATOM 823 C C . SER A 1 106 ? -16.840 -0.654 6.487 1.00 91.31 106 SER A C 1
ATOM 825 O O . SER A 1 106 ? -17.141 -0.127 7.564 1.00 91.31 106 SER A O 1
ATOM 827 N N . VAL A 1 107 ? -17.385 -1.805 6.097 1.00 93.50 107 VAL A N 1
ATOM 828 C CA . VAL A 1 107 ? -18.394 -2.523 6.888 1.00 93.50 107 VAL A CA 1
ATOM 829 C C . VAL A 1 107 ? -17.871 -2.842 8.293 1.00 93.50 107 VAL A C 1
ATOM 831 O O . VAL A 1 107 ? -18.558 -2.600 9.287 1.00 93.50 107 VAL A O 1
ATOM 834 N N . GLU A 1 108 ? -16.633 -3.321 8.403 1.00 93.00 108 GLU A N 1
ATOM 835 C CA . GLU A 1 108 ? -15.971 -3.619 9.675 1.00 93.00 108 GLU A CA 1
ATOM 836 C C . GLU A 1 108 ? -15.835 -2.371 10.549 1.00 93.00 108 GLU A C 1
ATOM 838 O O . GLU A 1 108 ? -16.097 -2.425 11.753 1.00 93.00 108 GLU A O 1
ATOM 843 N N . GLN A 1 109 ? -15.446 -1.242 9.953 1.00 93.44 109 GLN A N 1
ATOM 844 C CA . GLN A 1 109 ? -15.292 0.020 10.671 1.00 93.44 109 GLN A CA 1
ATOM 845 C C . GLN A 1 109 ? -16.643 0.542 11.173 1.00 93.44 109 GLN A C 1
ATOM 847 O O . GLN A 1 109 ? -16.752 0.922 12.341 1.00 93.44 109 GLN A O 1
ATOM 852 N N . ALA A 1 110 ? -17.681 0.502 10.333 1.00 95.44 110 ALA A N 1
ATOM 853 C CA . ALA A 1 110 ? -19.036 0.892 10.708 1.00 95.44 110 ALA A CA 1
ATOM 854 C C . ALA A 1 110 ? -19.584 0.003 11.839 1.00 95.44 110 ALA A C 1
ATOM 856 O O . ALA A 1 110 ? -20.107 0.515 12.832 1.00 95.44 110 ALA A O 1
ATOM 857 N N . ARG A 1 111 ? -19.389 -1.320 11.754 1.00 95.56 111 ARG A N 1
ATOM 858 C CA . ARG A 1 111 ? -19.762 -2.267 12.817 1.00 95.56 111 ARG A CA 1
ATOM 859 C C . ARG A 1 111 ? -19.057 -1.936 14.128 1.00 95.56 111 ARG A C 1
ATOM 861 O O . ARG A 1 111 ? -19.712 -1.804 15.157 1.00 95.56 111 ARG A O 1
ATOM 868 N N . ASN A 1 112 ? -17.738 -1.771 14.093 1.00 95.88 112 ASN A N 1
ATOM 869 C CA . ASN A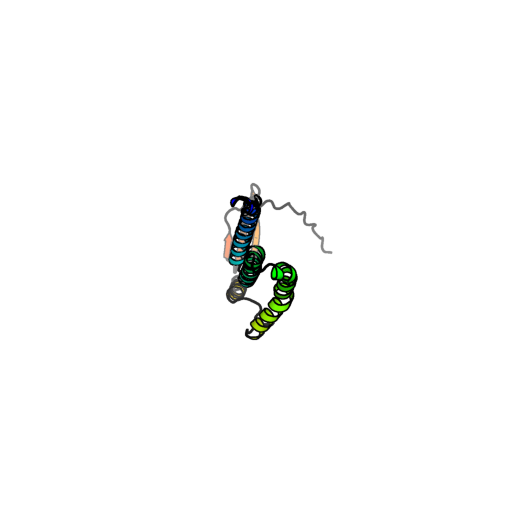 1 112 ? -16.953 -1.456 15.285 1.00 95.88 112 ASN A CA 1
ATOM 870 C C . ASN A 1 112 ? -17.371 -0.116 15.901 1.00 95.88 112 ASN A C 1
ATOM 872 O O . ASN A 1 112 ? -17.421 0.010 17.122 1.00 95.88 112 ASN A O 1
ATOM 876 N N . TYR A 1 113 ? -17.697 0.877 15.073 1.00 94.75 113 TYR A N 1
ATOM 877 C CA . TYR A 1 113 ? -18.221 2.158 15.537 1.00 94.75 113 TYR A CA 1
ATOM 878 C C . TYR A 1 113 ? -19.565 1.997 16.259 1.00 94.75 113 TYR A C 1
ATOM 880 O O . TYR A 1 113 ? -19.745 2.549 17.342 1.00 94.75 113 TYR A O 1
ATOM 888 N N . HIS A 1 114 ? -20.486 1.205 15.708 1.00 94.69 114 HIS A N 1
ATOM 889 C CA . HIS A 1 114 ? -21.772 0.940 16.352 1.00 94.69 114 HIS A CA 1
ATOM 890 C C . HIS A 1 114 ? -21.640 0.125 17.641 1.00 94.69 114 HIS A C 1
ATOM 892 O O . HIS A 1 114 ? -22.290 0.466 18.623 1.00 94.69 114 HIS A O 1
ATOM 898 N N . LEU A 1 115 ? -20.769 -0.885 17.677 1.00 96.25 115 LEU A N 1
ATOM 899 C CA . LEU A 1 115 ? -20.522 -1.687 18.883 1.00 96.25 115 LEU A CA 1
ATOM 900 C C . LEU A 1 115 ? -19.888 -0.879 20.023 1.00 96.25 115 LEU A C 1
ATOM 902 O O . LEU A 1 115 ? -20.064 -1.219 21.187 1.00 96.25 115 LEU A O 1
ATOM 906 N N . LYS A 1 116 ? -19.169 0.202 19.704 1.00 95.62 116 LYS A N 1
ATOM 907 C CA . LYS A 1 116 ? -18.623 1.129 20.704 1.00 95.62 116 LYS A CA 1
ATOM 908 C C . LYS A 1 116 ? -19.675 2.053 21.316 1.00 95.62 116 LYS A C 1
ATOM 910 O O . LYS A 1 116 ? -19.374 2.708 22.312 1.00 95.62 116 LYS A O 1
ATOM 915 N N . LYS A 1 117 ? -20.876 2.155 20.737 1.00 92.69 117 LYS A N 1
ATOM 916 C CA . LYS A 1 117 ? -21.938 2.989 21.304 1.00 92.69 117 LYS A CA 1
ATOM 917 C C . LYS A 1 117 ? -22.477 2.318 22.560 1.00 92.69 117 LYS A C 1
ATOM 919 O O . LYS A 1 117 ? -23.090 1.258 22.490 1.00 92.69 117 LYS A O 1
ATOM 924 N N . SER A 1 118 ? -22.259 2.955 23.702 1.00 90.31 118 SER A N 1
ATOM 925 C CA . SER A 1 118 ? -22.933 2.616 24.947 1.00 90.31 118 SER A CA 1
ATOM 926 C C . SER A 1 118 ? -24.174 3.487 25.111 1.00 90.31 118 SER A C 1
ATOM 928 O O . SER A 1 118 ? -24.212 4.648 24.699 1.00 90.31 118 SER A O 1
ATOM 930 N N . TYR A 1 119 ? -25.201 2.909 25.718 1.00 86.56 119 TYR A N 1
ATOM 931 C CA . TYR A 1 119 ? -26.428 3.606 26.066 1.00 86.56 119 TYR A CA 1
ATOM 932 C C . TYR A 1 119 ? -26.615 3.503 27.570 1.00 86.56 119 TYR A C 1
ATOM 934 O O . TYR A 1 119 ? -26.349 2.456 28.162 1.00 86.56 119 TYR A O 1
ATOM 942 N N . LYS A 1 120 ? -27.066 4.594 28.188 1.00 83.75 120 LYS A N 1
ATOM 943 C CA . LYS A 1 120 ? -27.506 4.556 29.579 1.00 83.75 120 LYS A CA 1
ATOM 944 C C . LYS A 1 120 ? -28.767 3.701 29.649 1.00 83.75 120 LYS A C 1
ATOM 946 O O . LYS A 1 120 ? -29.735 3.971 28.942 1.00 83.75 120 LYS A O 1
ATOM 951 N N . VAL A 1 121 ? -28.734 2.666 30.477 1.00 83.38 121 VAL A N 1
ATOM 952 C CA . VAL A 1 121 ? -29.909 1.847 30.785 1.00 83.38 121 VAL A CA 1
ATOM 953 C C . VAL A 1 121 ? -30.564 2.435 32.033 1.00 83.38 121 VAL A C 1
ATOM 955 O O . VAL A 1 121 ? -29.864 2.901 32.933 1.00 83.38 121 VAL A O 1
ATOM 958 N N . ALA A 1 122 ? -31.897 2.446 32.087 1.00 78.50 122 ALA A N 1
ATOM 959 C CA . ALA A 1 122 ? -32.617 2.846 33.293 1.00 78.50 122 ALA A CA 1
ATOM 960 C C . ALA A 1 122 ? -32.194 1.943 34.466 1.00 78.50 122 ALA A C 1
ATOM 962 O O . ALA A 1 122 ? -32.216 0.721 34.334 1.00 78.50 122 ALA A O 1
ATOM 963 N N . GLY A 1 123 ? -31.762 2.545 35.578 1.00 78.19 123 GLY A N 1
ATOM 964 C CA . GLY A 1 123 ? -31.189 1.810 36.711 1.00 78.19 123 GLY A CA 1
ATOM 965 C C . GLY A 1 123 ? -29.763 1.289 36.480 1.00 78.19 123 GLY A C 1
ATOM 966 O O . GLY A 1 123 ? -29.356 0.338 37.133 1.00 78.19 123 GLY A O 1
ATOM 967 N N . GLY A 1 124 ? -29.014 1.855 35.528 1.00 77.50 124 GLY A N 1
ATOM 968 C CA . GLY A 1 124 ? -27.578 1.601 35.341 1.00 77.50 124 GLY A CA 1
ATOM 969 C C . GLY A 1 124 ? -26.683 2.741 35.837 1.00 77.50 124 GLY A C 1
ATOM 970 O O . GLY A 1 124 ? -25.496 2.772 35.513 1.00 77.50 124 GLY A O 1
ATOM 971 N N . GLU A 1 125 ? -27.257 3.712 36.549 1.00 85.56 125 GLU A N 1
ATOM 972 C CA . GLU A 1 125 ? -26.538 4.841 37.134 1.00 85.56 125 GLU A CA 1
ATOM 973 C C . GLU A 1 125 ? -26.269 4.557 38.610 1.00 85.56 125 GLU A C 1
ATOM 975 O O . GLU A 1 125 ? -27.187 4.250 39.366 1.00 85.56 125 GLU A O 1
ATOM 980 N N . PHE A 1 126 ? -25.001 4.662 39.002 1.00 88.94 126 PHE A N 1
ATOM 981 C CA . PHE A 1 126 ? -24.558 4.467 40.375 1.00 88.94 126 PHE A CA 1
ATOM 982 C C . PHE A 1 126 ? -23.857 5.733 40.846 1.00 88.94 126 PHE A C 1
ATOM 984 O O . PHE A 1 126 ? -22.896 6.182 40.210 1.00 88.94 126 PHE A O 1
ATOM 991 N N . ASP A 1 127 ? -24.286 6.259 41.988 1.00 89.81 127 ASP A N 1
ATOM 992 C CA . ASP A 1 127 ? -23.510 7.267 42.696 1.00 89.81 127 ASP A CA 1
ATOM 993 C C . ASP A 1 127 ? -22.273 6.591 43.269 1.00 89.81 127 ASP A C 1
ATOM 995 O O . ASP A 1 127 ? -22.375 5.576 43.963 1.00 89.81 127 ASP A O 1
ATOM 999 N N . PHE A 1 128 ? -21.092 7.133 42.982 1.00 91.81 128 PHE A N 1
ATOM 1000 C CA . PHE A 1 128 ? -19.849 6.576 43.494 1.00 91.81 128 PHE A CA 1
ATOM 1001 C C . PHE A 1 128 ? -19.211 7.500 44.527 1.00 91.81 128 PHE A C 1
ATOM 1003 O O . PHE A 1 128 ? -19.114 8.711 44.339 1.00 91.81 128 PHE A O 1
ATOM 1010 N N . THR A 1 129 ? -18.727 6.909 45.615 1.00 91.25 129 THR A N 1
ATOM 1011 C CA . THR A 1 129 ? -17.854 7.566 46.588 1.00 91.25 129 THR A CA 1
ATOM 1012 C C . THR A 1 129 ? -16.553 6.788 46.673 1.00 91.25 129 THR A C 1
ATOM 1014 O O . THR A 1 129 ? -16.553 5.567 46.834 1.00 91.25 129 THR A O 1
ATOM 1017 N N . LEU A 1 130 ? -15.429 7.493 46.577 1.00 90.38 130 LEU A N 1
ATOM 1018 C CA . LEU A 1 130 ? -14.114 6.901 46.779 1.00 90.38 130 LEU A CA 1
ATOM 1019 C C . LEU A 1 130 ? -13.707 7.061 48.247 1.00 90.38 130 LEU A C 1
ATOM 1021 O O . LEU A 1 130 ? -13.469 8.173 48.718 1.00 90.38 130 LEU A O 1
ATOM 1025 N N . LEU A 1 131 ? -13.626 5.947 48.967 1.00 88.69 131 LEU A N 1
ATOM 1026 C CA . LEU A 1 131 ? -13.232 5.910 50.371 1.00 88.69 131 LEU A CA 1
ATOM 1027 C C . LEU A 1 131 ? -11.720 5.709 50.471 1.00 88.69 131 LEU A C 1
ATOM 1029 O O . LEU A 1 131 ? -11.159 4.802 49.851 1.00 88.69 131 LEU A O 1
ATOM 1033 N N . LYS A 1 132 ? -11.054 6.555 51.258 1.00 85.31 132 LYS A N 1
ATOM 1034 C CA . LYS A 1 132 ? -9.622 6.434 51.540 1.00 85.31 132 LYS A CA 1
ATOM 1035 C C . LYS A 1 132 ? -9.413 5.468 52.707 1.00 85.31 132 LYS A C 1
ATOM 1037 O O . LYS A 1 132 ? -9.890 5.728 53.807 1.00 85.31 132 LYS A O 1
ATOM 1042 N N . GLY A 1 133 ? -8.704 4.374 52.453 1.00 79.00 133 GLY A N 1
ATOM 1043 C CA . GLY A 1 133 ? -8.255 3.421 53.462 1.00 79.00 133 GLY A CA 1
ATOM 1044 C C . GLY A 1 133 ? -6.835 3.708 53.953 1.00 79.00 133 GLY A C 1
ATOM 1045 O O . GLY A 1 133 ? -6.207 4.714 53.608 1.00 79.00 133 GLY A O 1
ATOM 1046 N N . GLU A 1 134 ? -6.315 2.794 54.766 1.00 76.81 134 GLU A N 1
ATOM 1047 C CA . GLU A 1 134 ? -4.936 2.837 55.255 1.00 76.81 134 GLU A CA 1
ATOM 1048 C C . GLU A 1 134 ? -3.935 2.470 54.142 1.00 76.81 134 GLU A C 1
ATOM 1050 O O . GLU A 1 134 ? -4.281 1.817 53.159 1.00 76.81 134 GLU A O 1
ATOM 1055 N N . ASN A 1 135 ? -2.676 2.905 54.271 1.00 74.25 135 ASN A N 1
ATOM 1056 C CA . ASN A 1 135 ? -1.579 2.564 53.346 1.00 74.25 135 ASN A CA 1
ATOM 1057 C C . ASN A 1 135 ? -1.837 2.889 51.858 1.00 74.25 135 ASN A C 1
ATOM 1059 O O . ASN A 1 135 ? -1.457 2.125 50.970 1.00 74.25 135 ASN A O 1
ATOM 1063 N N . ASN A 1 136 ? -2.467 4.038 51.582 1.00 78.00 136 ASN A N 1
ATOM 1064 C CA . ASN A 1 136 ? -2.783 4.512 50.224 1.00 78.00 136 ASN A CA 1
ATOM 1065 C C . ASN A 1 136 ? -3.668 3.537 49.417 1.00 78.00 136 ASN A C 1
ATOM 1067 O O . ASN A 1 136 ? -3.641 3.533 48.185 1.00 78.00 136 ASN A O 1
ATOM 1071 N N . GLN A 1 137 ? -4.441 2.709 50.121 1.00 83.62 137 GLN A N 1
ATOM 1072 C CA . GLN A 1 137 ? -5.481 1.872 49.541 1.00 83.62 137 GLN A CA 1
ATOM 1073 C C . GLN A 1 137 ? -6.797 2.641 49.487 1.00 83.62 137 GLN A C 1
ATOM 1075 O O . GLN A 1 137 ? -7.100 3.450 50.366 1.00 83.62 137 GLN A O 1
ATOM 1080 N N . TYR A 1 138 ? -7.595 2.369 48.464 1.00 88.44 138 TYR A N 1
ATOM 1081 C CA . TYR A 1 138 ? -8.898 2.986 48.263 1.00 88.44 138 TYR A CA 1
ATOM 1082 C C . TYR A 1 138 ? -9.967 1.909 48.105 1.00 88.44 138 TYR A C 1
ATOM 1084 O O . TYR A 1 138 ? -9.681 0.787 47.689 1.00 88.44 138 TYR A O 1
ATOM 1092 N N . GLN A 1 139 ? -11.205 2.248 48.438 1.00 90.62 139 GLN A N 1
ATOM 1093 C CA . GLN A 1 139 ? -12.374 1.417 48.162 1.00 90.62 139 GLN A CA 1
ATOM 1094 C C . GLN A 1 139 ? -13.398 2.241 47.391 1.00 90.62 139 GLN A C 1
ATOM 1096 O O . GLN A 1 139 ? -13.607 3.419 47.684 1.00 90.62 139 GLN A O 1
ATOM 1101 N N . LEU A 1 140 ? -14.034 1.622 46.402 1.00 91.44 140 LEU A N 1
ATOM 1102 C CA . LEU A 1 140 ? -15.111 2.227 45.635 1.00 91.44 140 LEU A CA 1
ATOM 1103 C C . LEU A 1 140 ? -16.447 1.782 46.234 1.00 91.44 140 LEU A C 1
ATOM 1105 O O . LEU A 1 140 ? -16.755 0.589 46.236 1.00 91.44 140 LEU A O 1
ATOM 1109 N N . LEU A 1 141 ? -17.223 2.738 46.739 1.00 91.69 141 LEU A N 1
ATOM 1110 C CA . LEU A 1 141 ? -18.604 2.537 47.170 1.00 91.69 141 LEU A CA 1
ATOM 1111 C C . LEU A 1 141 ? -19.529 3.006 46.048 1.00 91.69 141 LEU A C 1
ATOM 1113 O O . LEU A 1 141 ? -19.496 4.179 45.689 1.00 91.69 141 LEU A O 1
ATOM 1117 N N . LEU A 1 142 ? -20.356 2.109 45.524 1.00 92.12 142 LEU A N 1
ATOM 1118 C CA . LEU A 1 142 ? -21.422 2.407 44.572 1.00 92.12 142 LEU A CA 1
ATOM 1119 C C . LEU A 1 142 ? -22.769 2.352 45.293 1.00 92.12 142 LEU A C 1
ATOM 1121 O O . LEU A 1 142 ? -23.024 1.406 46.038 1.00 92.12 142 LEU A O 1
ATOM 1125 N N . THR A 1 143 ? -23.625 3.343 45.070 1.00 89.69 143 THR A N 1
ATOM 1126 C CA . THR A 1 143 ? -24.970 3.416 45.649 1.00 89.69 143 THR A CA 1
ATOM 1127 C C . THR A 1 143 ? -26.005 3.561 44.546 1.00 89.69 143 THR A C 1
ATOM 1129 O O . THR A 1 143 ? -25.849 4.394 43.655 1.00 89.69 143 THR A O 1
ATOM 1132 N N . GLN A 1 144 ? -27.061 2.755 44.615 1.00 90.00 144 GLN A N 1
ATOM 1133 C CA . GLN A 1 144 ? -28.209 2.843 43.720 1.00 90.00 144 GLN A CA 1
ATOM 1134 C C . GLN A 1 144 ? -29.465 2.350 44.445 1.00 90.00 144 GLN A C 1
ATOM 1136 O O . GLN A 1 144 ? -29.447 1.262 45.013 1.00 90.00 144 GLN A O 1
ATOM 1141 N N . ASP A 1 145 ? -30.549 3.134 44.427 1.00 85.44 145 ASP A N 1
ATOM 1142 C CA . ASP A 1 145 ? -31.868 2.754 44.970 1.00 85.44 145 ASP A CA 1
ATOM 1143 C C . ASP A 1 145 ? -31.827 2.194 46.414 1.00 85.44 145 ASP A C 1
ATOM 1145 O O . ASP A 1 145 ? -32.587 1.303 46.782 1.00 85.44 145 ASP A O 1
ATOM 1149 N N . GLY A 1 146 ? -30.908 2.701 47.248 1.00 84.25 146 GLY A N 1
ATOM 1150 C CA . GLY A 1 146 ? -30.702 2.243 48.631 1.00 84.25 146 GLY A CA 1
ATOM 1151 C C . GLY A 1 146 ? -29.846 0.976 48.785 1.00 84.25 146 GLY A C 1
ATOM 1152 O O . GLY A 1 146 ? -29.575 0.558 49.910 1.00 84.25 146 GLY A O 1
ATOM 1153 N N . HIS A 1 147 ? -29.378 0.381 47.686 1.00 88.69 147 HIS A N 1
ATOM 1154 C CA . HIS A 1 147 ? -28.388 -0.693 47.684 1.00 88.69 147 HIS A CA 1
ATOM 1155 C C . HIS A 1 147 ? -26.966 -0.134 47.600 1.00 88.69 147 HIS A C 1
ATOM 1157 O O . HIS A 1 147 ? -26.686 0.788 46.834 1.00 88.69 147 HIS A O 1
ATOM 1163 N N . HIS A 1 148 ? -26.057 -0.739 48.367 1.00 91.00 148 HIS A N 1
ATOM 1164 C CA . HIS A 1 148 ? -24.644 -0.379 48.406 1.00 91.00 148 HIS A CA 1
ATOM 1165 C C . HIS A 1 148 ? -23.781 -1.543 47.923 1.00 91.00 148 HIS A C 1
ATOM 1167 O O . HIS A 1 148 ? -23.902 -2.664 48.420 1.00 91.00 148 HIS A O 1
ATOM 1173 N N . PHE A 1 149 ? -22.871 -1.265 46.996 1.00 90.75 149 PHE A N 1
ATOM 1174 C CA . PHE A 1 149 ? -21.879 -2.215 46.503 1.00 90.75 149 PHE A CA 1
ATOM 1175 C C . PHE A 1 149 ? -20.488 -1.669 46.806 1.00 90.75 149 PHE A C 1
ATOM 1177 O O . PHE A 1 149 ? -20.174 -0.533 46.457 1.00 90.75 149 PHE A O 1
ATOM 1184 N N . VAL A 1 150 ? -19.652 -2.468 47.464 1.00 91.88 150 VAL A N 1
ATOM 1185 C CA . VAL A 1 150 ? -18.303 -2.061 47.875 1.00 91.88 150 VAL A CA 1
ATOM 1186 C C . VAL A 1 150 ? -17.280 -2.920 47.150 1.00 91.88 150 VAL A C 1
ATOM 1188 O O . VAL A 1 150 ? -17.381 -4.148 47.148 1.00 91.88 150 VAL A O 1
ATOM 1191 N N . SER A 1 151 ? -16.293 -2.282 46.526 1.00 91.44 151 SER A N 1
ATOM 1192 C CA . SER A 1 151 ? -15.179 -2.993 45.905 1.00 91.44 151 SER A CA 1
ATOM 1193 C C . SER A 1 151 ? -14.198 -3.541 46.954 1.00 91.44 151 SER A C 1
ATOM 1195 O O . SER A 1 151 ? -14.076 -2.985 48.048 1.00 91.44 151 SER A O 1
ATOM 1197 N N . PRO A 1 152 ? -13.385 -4.553 46.604 1.00 88.88 152 PRO A N 1
ATOM 1198 C CA . PRO A 1 152 ? -12.150 -4.846 47.332 1.00 88.88 152 PRO A CA 1
ATOM 1199 C C . PRO A 1 152 ? -11.235 -3.613 47.417 1.00 88.88 152 PRO A C 1
ATOM 1201 O O . PRO A 1 152 ? -11.449 -2.630 46.706 1.00 88.88 152 PRO A O 1
ATOM 1204 N N . GLN A 1 153 ? -10.206 -3.662 48.269 1.00 88.00 153 GLN A N 1
ATOM 1205 C CA . GLN A 1 153 ? -9.196 -2.599 48.335 1.00 88.00 153 GLN A CA 1
ATOM 1206 C C . GLN A 1 153 ? -8.404 -2.523 47.024 1.00 88.00 153 GLN A C 1
ATOM 1208 O O . GLN A 1 153 ? -7.972 -3.548 46.494 1.00 88.00 153 GLN A O 1
ATOM 1213 N N . LEU A 1 154 ? -8.225 -1.307 46.510 1.00 85.88 154 LEU A N 1
ATOM 1214 C CA . LEU A 1 154 ? -7.538 -1.025 45.255 1.00 85.88 154 LEU A CA 1
ATOM 1215 C C . LEU A 1 154 ? -6.462 0.038 45.487 1.00 85.88 154 LEU A C 1
ATOM 1217 O O . LEU A 1 154 ? -6.722 1.092 46.069 1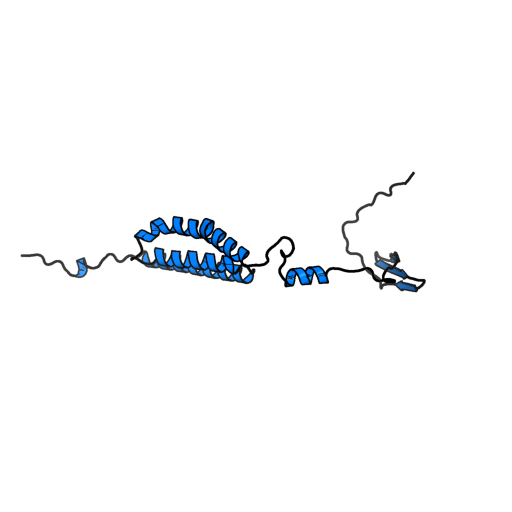.00 85.88 154 LEU A O 1
ATOM 1221 N N . ALA A 1 155 ? -5.267 -0.211 44.961 1.00 85.12 155 ALA A N 1
ATOM 1222 C CA . ALA A 1 155 ? -4.240 0.808 44.833 1.00 85.12 155 ALA A CA 1
ATOM 1223 C C . ALA A 1 155 ? -4.522 1.635 43.571 1.00 85.12 155 ALA A C 1
ATOM 1225 O O . ALA A 1 155 ? -4.638 1.085 42.473 1.00 85.12 155 ALA A O 1
ATOM 1226 N N . LEU A 1 156 ? -4.629 2.955 43.710 1.00 79.38 156 LEU A N 1
ATOM 1227 C CA . LEU A 1 156 ? -4.698 3.832 42.543 1.00 79.38 156 LEU A CA 1
ATOM 1228 C C . LEU A 1 156 ? -3.320 3.882 41.882 1.00 79.38 156 LEU A C 1
ATOM 1230 O O . LEU A 1 156 ? -2.302 3.984 42.566 1.00 79.38 156 LEU A O 1
ATOM 1234 N N . MET A 1 157 ? -3.288 3.820 40.551 1.00 74.88 157 MET A N 1
ATOM 1235 C CA . MET A 1 157 ? -2.050 4.028 39.801 1.00 74.88 157 MET A CA 1
ATOM 1236 C C . MET A 1 157 ? -1.485 5.411 40.139 1.00 74.88 157 MET A C 1
ATOM 1238 O O . MET A 1 157 ? -2.223 6.398 40.102 1.00 74.88 157 MET A O 1
ATOM 1242 N N . ASP A 1 158 ? -0.190 5.474 40.455 1.00 68.25 158 ASP A N 1
ATOM 1243 C CA . ASP A 1 158 ? 0.517 6.721 40.753 1.00 68.25 158 ASP A CA 1
ATOM 1244 C C . ASP A 1 158 ? 0.647 7.572 39.480 1.00 68.25 158 ASP A C 1
ATOM 1246 O O . ASP A 1 158 ? 1.644 7.557 38.760 1.00 68.25 158 ASP A O 1
ATOM 1250 N N . ASN A 1 159 ? -0.430 8.279 39.152 1.00 61.31 159 ASN A N 1
ATOM 1251 C CA . ASN A 1 159 ? -0.436 9.330 38.155 1.00 61.31 159 ASN A CA 1
ATOM 1252 C C . ASN A 1 159 ? -0.200 10.647 38.889 1.00 61.31 159 ASN A C 1
ATOM 1254 O O . ASN A 1 159 ? -1.105 11.150 39.550 1.00 61.31 159 ASN A O 1
ATOM 1258 N N . LYS A 1 160 ? 1.027 11.172 38.760 1.00 61.72 160 LYS A N 1
ATOM 1259 C CA . LYS A 1 160 ? 1.518 12.499 39.180 1.00 61.72 160 LYS A CA 1
ATOM 1260 C C . LYS A 1 160 ? 0.430 13.355 39.849 1.00 61.72 160 LYS A C 1
ATOM 1262 O O . LYS A 1 160 ? -0.355 14.003 39.152 1.00 61.72 160 LYS A O 1
ATOM 1267 N N . ALA A 1 161 ? 0.388 13.337 41.183 1.00 61.31 161 ALA A N 1
ATOM 1268 C CA . ALA A 1 161 ? -0.606 14.053 41.978 1.00 61.31 161 ALA A CA 1
ATOM 1269 C C . ALA A 1 161 ? -0.751 15.506 41.492 1.00 61.31 161 ALA A C 1
ATOM 1271 O O . ALA A 1 161 ? 0.170 16.319 41.609 1.00 61.31 161 ALA A O 1
ATOM 1272 N N . ARG A 1 162 ? -1.903 15.833 40.899 1.00 61.53 162 ARG A N 1
ATOM 1273 C CA . ARG A 1 162 ? -2.247 17.214 40.563 1.00 61.53 162 ARG A CA 1
ATOM 1274 C C . ARG A 1 162 ? -2.911 17.829 41.783 1.00 61.53 162 ARG A C 1
ATOM 1276 O O . ARG A 1 162 ? -4.000 17.412 42.163 1.00 61.53 162 ARG A O 1
ATOM 1283 N N . ASN A 1 163 ? -2.265 18.830 42.372 1.00 64.56 163 ASN A N 1
ATOM 1284 C CA . ASN A 1 163 ? -2.906 19.684 43.365 1.00 64.56 163 ASN A CA 1
ATOM 1285 C C . ASN A 1 163 ? -4.040 20.444 42.667 1.00 64.56 163 ASN A C 1
ATOM 1287 O O . ASN A 1 163 ? -3.790 21.347 41.868 1.00 64.56 163 ASN A O 1
ATOM 1291 N N . LEU A 1 164 ? -5.281 20.035 42.920 1.00 63.81 164 LEU A N 1
ATOM 1292 C CA . LEU A 1 164 ? -6.457 20.780 42.493 1.00 63.81 164 LEU A CA 1
ATOM 1293 C C . LEU A 1 164 ? -6.639 21.936 43.479 1.00 63.81 164 LEU A C 1
ATOM 1295 O O . LEU A 1 164 ? -6.796 21.716 44.678 1.00 63.81 164 LEU A O 1
ATOM 1299 N N . ALA A 1 165 ? -6.567 23.170 42.983 1.00 64.19 165 ALA A N 1
ATOM 1300 C CA . ALA A 1 165 ? -6.877 24.337 43.793 1.00 64.19 165 ALA A CA 1
ATOM 1301 C C . ALA A 1 165 ? -8.369 24.308 44.157 1.00 64.19 165 ALA A C 1
ATOM 1303 O O . ALA A 1 165 ? -9.225 24.209 43.278 1.00 64.19 165 ALA A O 1
ATOM 1304 N N . VAL A 1 166 ? -8.677 24.394 45.450 1.00 64.12 166 VAL A N 1
ATOM 1305 C CA . VAL A 1 166 ? -10.048 24.577 45.928 1.00 64.12 166 VAL A CA 1
ATOM 1306 C C . VAL A 1 166 ? -10.443 26.019 45.621 1.00 64.12 166 VAL A C 1
ATOM 1308 O O . VAL A 1 166 ? -9.971 26.949 46.273 1.00 64.12 166 VAL A O 1
ATOM 1311 N N . GLY A 1 167 ? -11.277 26.213 44.601 1.00 60.69 167 GLY A N 1
ATOM 1312 C CA . GLY A 1 167 ? -11.955 27.486 44.394 1.00 60.69 167 GLY A CA 1
ATOM 1313 C C . GLY A 1 167 ? -12.963 27.683 45.518 1.00 60.69 167 GLY A C 1
ATOM 1314 O O . GLY A 1 167 ? -13.945 26.947 45.592 1.00 60.69 167 GLY A O 1
ATOM 1315 N N . GLN A 1 168 ? -12.713 28.644 46.406 1.00 47.59 168 GLN A N 1
ATOM 1316 C CA . GLN A 1 168 ? -13.755 29.137 47.297 1.00 47.59 168 GLN A CA 1
ATOM 1317 C C . GLN A 1 168 ? -14.772 29.875 46.424 1.00 47.59 168 GLN A C 1
ATOM 1319 O O . GLN A 1 168 ? -14.473 30.939 45.884 1.00 47.59 168 GLN A O 1
ATOM 1324 N N . GLY A 1 169 ? -15.936 29.260 46.218 1.00 53.31 169 GLY A N 1
ATOM 1325 C CA . GLY A 1 169 ? -17.093 29.957 45.676 1.00 53.31 169 GLY A CA 1
ATOM 1326 C C . GLY A 1 169 ? -17.549 30.991 46.698 1.00 53.31 169 GLY A C 1
ATOM 1327 O O . GLY A 1 169 ? -17.768 30.648 47.860 1.00 53.31 169 GLY A O 1
ATOM 1328 N N . THR A 1 170 ? -17.608 32.244 46.259 1.00 41.78 170 THR A N 1
ATOM 1329 C CA . THR A 1 170 ? -18.317 33.343 46.929 1.00 41.78 170 THR A CA 1
ATOM 1330 C C . THR A 1 170 ? -19.818 33.150 46.844 1.00 41.78 170 THR A C 1
ATOM 1332 O O . THR A 1 170 ? -20.262 32.757 45.738 1.00 41.78 170 THR A O 1
#

Radius of gyration: 34.95 Å; chains: 1; bounding box: 83×50×103 Å